Protein AF-A0A961X3L5-F1 (afdb_monomer)

Structure (mmCIF, N/CA/C/O backbone):
data_AF-A0A961X3L5-F1
#
_entry.id   AF-A0A961X3L5-F1
#
loop_
_atom_site.group_PDB
_atom_site.id
_atom_site.type_symbol
_atom_site.label_atom_id
_atom_site.label_alt_id
_atom_site.label_comp_id
_atom_site.label_asym_id
_atom_site.label_entity_id
_atom_site.label_seq_id
_atom_site.pdbx_PDB_ins_code
_atom_site.Cartn_x
_atom_site.Cartn_y
_atom_site.Cartn_z
_atom_site.occupancy
_atom_site.B_iso_or_equiv
_atom_site.auth_seq_id
_atom_site.auth_comp_id
_atom_site.auth_asym_id
_atom_site.auth_atom_id
_atom_site.pdbx_PDB_model_num
ATOM 1 N N . THR A 1 1 ? 12.784 -0.001 -4.210 1.00 77.38 1 THR A N 1
ATOM 2 C CA . THR A 1 1 ? 12.085 -1.001 -5.033 1.00 77.38 1 THR A CA 1
ATOM 3 C C . THR A 1 1 ? 12.854 -2.295 -5.072 1.00 77.38 1 THR A C 1
ATOM 5 O O . THR A 1 1 ? 12.393 -3.204 -4.420 1.00 77.38 1 THR A O 1
ATOM 8 N N . ASN A 1 2 ? 14.048 -2.369 -5.658 1.00 86.81 2 ASN A N 1
ATOM 9 C CA . ASN A 1 2 ? 14.786 -3.639 -5.799 1.00 86.81 2 ASN A CA 1
ATOM 10 C C . ASN A 1 2 ? 15.061 -4.382 -4.472 1.00 86.81 2 ASN A C 1
ATOM 12 O O . ASN A 1 2 ? 15.000 -5.600 -4.420 1.00 86.81 2 ASN A O 1
ATOM 16 N N . TYR A 1 3 ? 15.298 -3.657 -3.371 1.00 90.94 3 TYR A N 1
ATOM 17 C CA . TYR A 1 3 ? 15.476 -4.277 -2.047 1.00 90.94 3 TYR A CA 1
ATOM 18 C C . TYR A 1 3 ? 14.156 -4.672 -1.359 1.00 90.94 3 TYR A C 1
ATOM 20 O O . TYR A 1 3 ? 14.104 -5.645 -0.618 1.00 90.94 3 TYR A O 1
ATOM 28 N N . THR A 1 4 ? 13.093 -3.887 -1.554 1.00 92.50 4 THR A N 1
ATOM 29 C CA . THR A 1 4 ? 11.835 -4.010 -0.793 1.00 92.50 4 THR A CA 1
ATOM 30 C C . THR A 1 4 ? 10.706 -4.679 -1.570 1.00 92.50 4 THR A C 1
ATOM 32 O O . THR A 1 4 ? 9.680 -4.992 -0.980 1.00 92.50 4 THR A O 1
ATOM 35 N N . ASN A 1 5 ? 10.864 -4.840 -2.882 1.00 92.25 5 ASN A N 1
ATOM 36 C CA . ASN A 1 5 ? 9.863 -5.315 -3.837 1.00 92.25 5 ASN A CA 1
ATOM 37 C C . ASN A 1 5 ? 8.548 -4.516 -3.854 1.00 92.25 5 ASN A C 1
ATOM 39 O O . ASN A 1 5 ? 7.511 -5.031 -4.244 1.00 92.25 5 ASN A O 1
ATOM 43 N N . TYR A 1 6 ? 8.588 -3.232 -3.480 1.00 95.88 6 TYR A N 1
A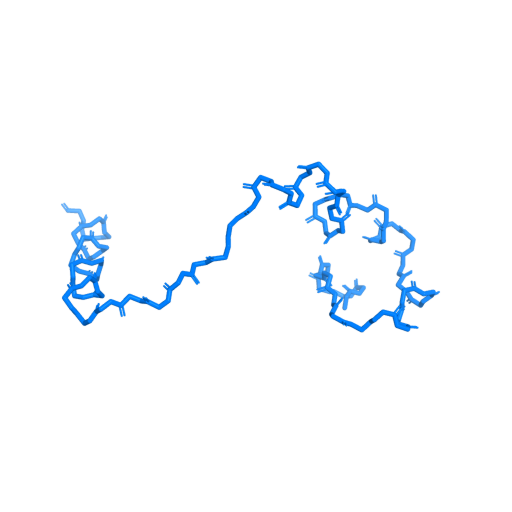TOM 44 C CA . TYR A 1 6 ? 7.462 -2.308 -3.669 1.00 95.88 6 TYR A CA 1
ATOM 45 C C . TYR A 1 6 ? 7.655 -1.430 -4.903 1.00 95.88 6 TYR A C 1
ATOM 47 O O . TYR A 1 6 ? 8.725 -0.822 -5.080 1.00 95.88 6 TYR A O 1
ATOM 55 N N . ALA A 1 7 ? 6.590 -1.280 -5.695 1.00 95.56 7 ALA A N 1
ATOM 56 C CA . ALA A 1 7 ? 6.520 -0.252 -6.721 1.00 95.56 7 ALA A CA 1
ATOM 57 C C . ALA A 1 7 ? 6.668 1.136 -6.093 1.00 95.56 7 ALA A C 1
ATOM 59 O O . ALA A 1 7 ? 6.168 1.420 -5.004 1.00 95.56 7 ALA A O 1
ATOM 60 N N . ASN A 1 8 ? 7.391 2.007 -6.789 1.00 95.06 8 ASN A N 1
ATOM 61 C CA . ASN A 1 8 ? 7.572 3.394 -6.384 1.00 95.06 8 ASN A CA 1
ATOM 62 C C . ASN A 1 8 ? 6.815 4.340 -7.332 1.00 95.06 8 ASN A C 1
ATOM 64 O O . ASN A 1 8 ? 6.527 3.990 -8.475 1.00 95.06 8 ASN A O 1
ATOM 68 N N . GLY A 1 9 ? 6.529 5.557 -6.859 1.00 94.06 9 GLY A N 1
ATOM 69 C CA . GLY A 1 9 ? 5.803 6.581 -7.621 1.00 94.06 9 GLY A CA 1
ATOM 70 C C . GLY A 1 9 ? 6.647 7.400 -8.608 1.00 94.06 9 GLY A C 1
ATOM 71 O O . GLY A 1 9 ? 6.130 8.343 -9.199 1.00 94.06 9 GLY A O 1
ATOM 72 N N . ASN A 1 10 ? 7.937 7.095 -8.789 1.00 96.19 10 ASN A N 1
ATOM 73 C CA . ASN A 1 10 ? 8.815 7.823 -9.704 1.00 96.19 10 ASN A CA 1
ATOM 74 C C . ASN A 1 10 ? 8.864 7.133 -11.075 1.00 96.19 10 ASN A C 1
ATOM 76 O O . ASN A 1 10 ? 9.587 6.153 -11.270 1.00 96.19 10 ASN A O 1
ATOM 80 N N . ALA A 1 11 ? 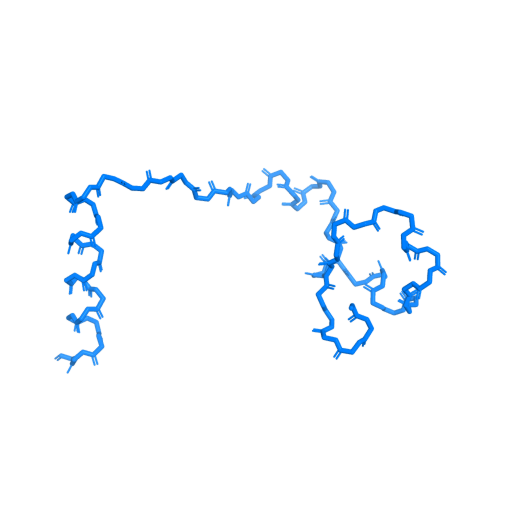8.152 7.693 -12.054 1.00 94.50 11 ALA A N 1
ATOM 81 C CA . ALA A 1 11 ? 8.102 7.158 -13.415 1.00 94.50 11 ALA A CA 1
ATOM 82 C C . ALA A 1 11 ? 9.479 7.106 -14.106 1.00 94.50 11 ALA A C 1
ATOM 84 O O . ALA A 1 11 ? 9.757 6.151 -14.830 1.00 94.50 11 ALA A O 1
ATOM 85 N N . ALA A 1 12 ? 10.360 8.078 -13.844 1.00 96.12 12 ALA A N 1
ATOM 86 C CA . ALA A 1 12 ? 11.703 8.120 -14.425 1.00 96.12 12 ALA A CA 1
ATOM 87 C C . ALA 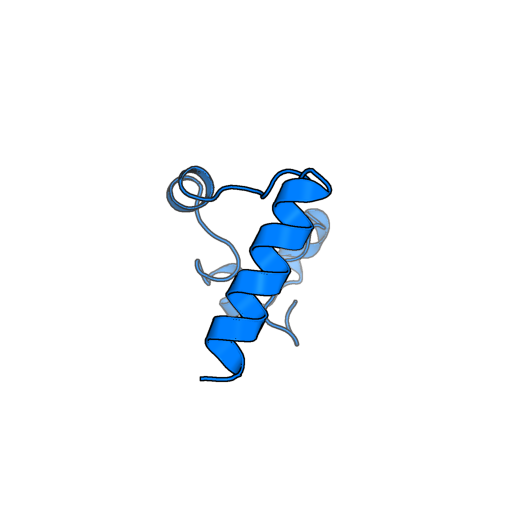A 1 12 ? 12.632 7.029 -13.865 1.00 96.12 12 ALA A C 1
ATOM 89 O O . ALA A 1 12 ? 13.688 6.774 -14.436 1.00 96.12 12 ALA A O 1
ATOM 90 N N . SER A 1 13 ? 12.247 6.370 -12.764 1.00 95.44 13 SER A N 1
ATOM 91 C CA . SER A 1 13 ? 13.045 5.298 -12.164 1.00 95.44 13 SER A CA 1
ATOM 92 C C . SER A 1 13 ? 12.900 3.945 -12.866 1.00 95.44 13 SER A C 1
ATOM 94 O O . SER A 1 13 ? 13.754 3.086 -12.671 1.00 95.44 13 SER A O 1
ATOM 96 N N . LYS A 1 14 ? 11.849 3.746 -13.683 1.00 93.19 14 LYS A N 1
ATOM 97 C CA . LYS A 1 14 ? 11.511 2.445 -14.292 1.00 93.19 14 LYS A CA 1
ATOM 98 C C . LYS A 1 14 ? 12.685 1.748 -15.002 1.00 93.19 14 LYS A C 1
ATOM 100 O O . LYS A 1 14 ? 12.833 0.553 -14.782 1.00 93.19 14 LYS A O 1
ATOM 105 N N . PRO A 1 15 ? 13.552 2.439 -15.772 1.00 95.81 15 PRO A N 1
ATOM 106 C CA . PRO A 1 15 ? 14.691 1.793 -16.433 1.00 95.81 15 PRO A CA 1
ATOM 107 C C . PRO A 1 15 ? 15.777 1.267 -15.480 1.00 95.81 15 PRO A C 1
ATOM 109 O O . PRO A 1 15 ? 16.662 0.544 -15.920 1.00 95.81 15 PRO A O 1
ATOM 112 N N . PHE A 1 16 ? 15.744 1.656 -14.201 1.00 95.94 16 PHE A N 1
ATOM 113 C CA . PHE A 1 16 ? 16.720 1.265 -13.176 1.00 95.94 16 PHE A CA 1
ATOM 114 C C . PHE A 1 16 ? 16.169 0.223 -12.189 1.00 95.94 16 PHE A C 1
ATOM 116 O O . PHE A 1 16 ? 16.864 -0.171 -11.252 1.00 95.94 16 PHE A O 1
ATOM 123 N N . VAL A 1 17 ? 14.907 -0.183 -12.349 1.00 96.31 17 VAL A N 1
ATOM 124 C CA . VAL A 1 17 ? 14.293 -1.241 -11.542 1.00 96.31 17 VAL A CA 1
ATOM 125 C C . VAL A 1 17 ? 14.725 -2.593 -12.104 1.00 96.31 17 VAL A C 1
ATOM 127 O O . VAL A 1 17 ? 14.769 -2.761 -13.320 1.00 96.31 17 VAL A O 1
ATOM 130 N N . ASP A 1 18 ? 15.034 -3.551 -11.227 1.00 97.12 18 ASP A N 1
ATOM 131 C CA . ASP A 1 18 ? 15.382 -4.909 -11.655 1.00 97.12 18 ASP A CA 1
ATOM 132 C C . ASP A 1 18 ? 14.244 -5.500 -12.496 1.00 97.12 18 ASP A C 1
ATOM 134 O O . ASP A 1 18 ? 13.075 -5.421 -12.115 1.00 97.12 18 ASP A O 1
ATOM 138 N N . GLU A 1 19 ? 14.578 -6.122 -13.627 1.00 95.31 19 GLU A N 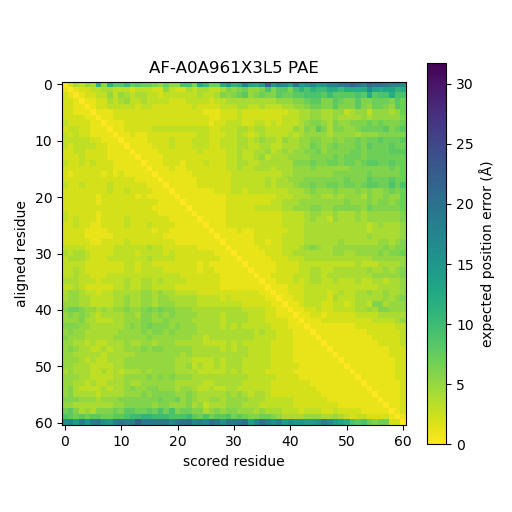1
ATOM 139 C CA . GLU A 1 19 ? 13.591 -6.597 -14.606 1.00 95.31 19 GLU A CA 1
ATOM 140 C C . GLU A 1 19 ? 12.577 -7.569 -13.989 1.00 95.31 19 GLU A C 1
ATOM 142 O O . GLU A 1 19 ? 11.381 -7.452 -14.237 1.00 95.31 19 GLU A O 1
ATOM 147 N N . ALA A 1 20 ? 13.036 -8.461 -13.105 1.00 95.38 20 ALA A N 1
ATOM 148 C CA . ALA A 1 20 ? 12.169 -9.397 -12.392 1.00 95.38 20 ALA A CA 1
ATOM 149 C C . ALA A 1 20 ? 11.139 -8.694 -11.487 1.00 95.38 20 ALA A C 1
ATOM 151 O O . ALA A 1 20 ? 10.027 -9.187 -11.340 1.00 95.38 20 ALA A O 1
ATOM 152 N N . VAL A 1 21 ? 11.487 -7.539 -10.908 1.00 95.50 21 VAL A N 1
ATOM 153 C CA . VAL A 1 21 ? 10.576 -6.742 -10.070 1.00 95.50 21 VAL A CA 1
ATOM 154 C C . VAL A 1 21 ? 9.633 -5.913 -10.937 1.00 95.50 21 VAL A C 1
ATOM 156 O O . VAL A 1 21 ? 8.460 -5.770 -10.609 1.00 95.50 21 VAL A O 1
ATOM 159 N N . LEU A 1 22 ? 10.130 -5.364 -12.050 1.00 95.44 22 LEU A N 1
ATOM 160 C CA . LEU A 1 22 ? 9.317 -4.575 -12.976 1.00 95.44 22 LEU A CA 1
ATOM 161 C C . LEU A 1 22 ? 8.285 -5.436 -13.725 1.00 95.44 22 LEU A C 1
ATOM 163 O O . LEU A 1 22 ? 7.213 -4.936 -14.055 1.00 95.44 22 LEU A O 1
ATOM 167 N N . ALA A 1 23 ? 8.609 -6.705 -13.985 1.00 95.62 23 ALA A N 1
ATOM 168 C CA . ALA A 1 23 ? 7.742 -7.664 -14.665 1.00 95.62 23 ALA A CA 1
ATOM 169 C C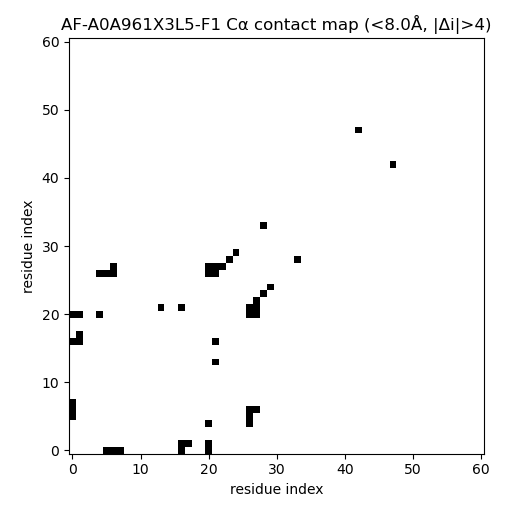 . ALA A 1 23 ? 6.735 -8.371 -13.738 1.00 95.62 23 ALA A C 1
ATOM 171 O O . ALA A 1 23 ? 5.858 -9.072 -14.240 1.00 95.62 23 ALA A O 1
ATOM 172 N N . ASP A 1 24 ? 6.843 -8.216 -12.413 1.00 96.81 24 ASP A N 1
ATOM 173 C CA . ASP A 1 24 ? 5.923 -8.842 -11.461 1.00 96.81 24 ASP A CA 1
ATOM 174 C C . ASP A 1 24 ? 4.587 -8.067 -11.396 1.00 96.81 24 ASP A C 1
ATOM 176 O O . ASP A 1 24 ? 4.561 -6.938 -10.890 1.00 96.81 24 ASP A O 1
ATOM 180 N N . PRO A 1 25 ? 3.458 -8.653 -11.845 1.00 96.12 25 PRO A N 1
ATOM 181 C CA . PRO A 1 25 ? 2.156 -7.988 -11.830 1.00 96.12 25 PRO A CA 1
ATOM 182 C C . PRO A 1 25 ? 1.594 -7.771 -10.417 1.00 96.12 25 PRO A C 1
ATOM 184 O O . PRO A 1 25 ? 0.677 -6.972 -10.245 1.00 96.12 25 PRO A O 1
ATOM 187 N N . ALA A 1 26 ? 2.119 -8.444 -9.388 1.00 95.38 26 ALA A N 1
ATOM 188 C CA . ALA A 1 26 ? 1.764 -8.147 -8.002 1.00 95.38 26 ALA A CA 1
ATOM 189 C C . ALA A 1 26 ? 2.439 -6.859 -7.497 1.00 95.38 26 ALA A C 1
ATOM 191 O O . ALA A 1 26 ? 1.926 -6.216 -6.580 1.00 95.38 26 ALA A O 1
ATOM 192 N N . VAL A 1 27 ? 3.568 -6.465 -8.102 1.00 96.31 27 VAL A N 1
ATOM 193 C CA . VAL A 1 27 ? 4.312 -5.241 -7.765 1.00 96.31 27 VAL A CA 1
ATOM 194 C C . VAL A 1 27 ? 3.911 -4.085 -8.680 1.00 96.31 27 VAL A C 1
ATOM 196 O O . VAL A 1 27 ? 3.595 -3.003 -8.186 1.00 96.31 27 VAL A O 1
ATOM 199 N N . TYR A 1 28 ? 3.891 -4.309 -9.996 1.00 96.06 28 TYR A N 1
ATOM 200 C CA . TYR A 1 28 ? 3.434 -3.366 -11.021 1.00 96.06 28 TYR A CA 1
ATOM 201 C C . TYR A 1 28 ? 2.215 -3.949 -11.759 1.00 96.06 28 TYR A C 1
ATOM 203 O O . TYR A 1 28 ? 2.375 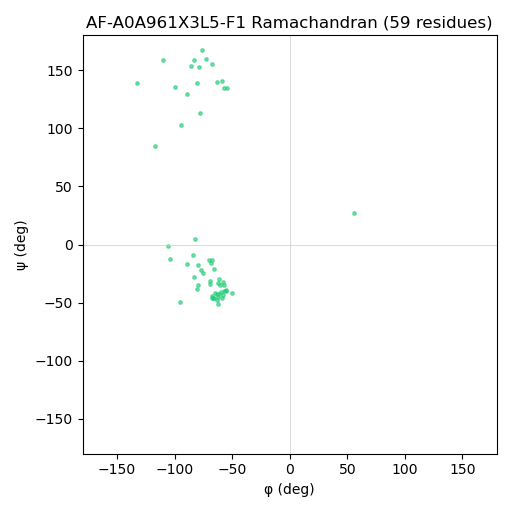-4.555 -12.820 1.00 96.06 28 TYR A O 1
ATOM 211 N N . PRO A 1 29 ? 0.993 -3.777 -11.219 1.00 97.00 29 PRO A N 1
ATOM 212 C CA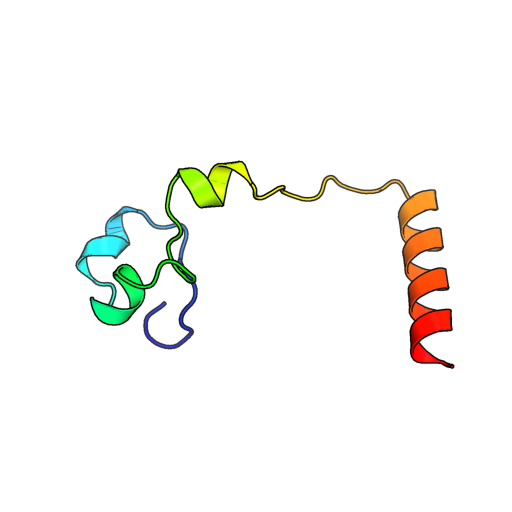 . PRO A 1 29 ? -0.206 -4.381 -11.790 1.00 97.00 29 PRO A CA 1
ATOM 213 C C . PRO A 1 29 ? -0.578 -3.806 -13.154 1.00 97.00 29 PRO A C 1
ATOM 215 O O . PRO A 1 29 ? -0.269 -2.656 -13.473 1.00 97.00 29 PRO A O 1
ATOM 218 N N . ASP A 1 30 ? -1.299 -4.606 -13.936 1.00 96.19 30 ASP A N 1
ATOM 219 C CA . ASP A 1 30 ? -1.872 -4.175 -15.205 1.00 96.19 30 ASP A CA 1
ATOM 220 C C . ASP A 1 30 ? -3.125 -3.298 -15.017 1.00 96.19 30 ASP A C 1
ATOM 222 O O . ASP A 1 30 ? -3.728 -3.215 -13.942 1.00 96.19 30 ASP A O 1
ATOM 226 N N . ASP A 1 31 ? -3.551 -2.644 -16.098 1.00 96.75 31 ASP A N 1
ATOM 227 C CA . ASP A 1 31 ? -4.703 -1.739 -16.075 1.00 96.75 31 ASP A CA 1
ATOM 228 C C . ASP A 1 31 ? -6.011 -2.447 -15.690 1.00 96.75 31 ASP A C 1
ATOM 230 O O . ASP A 1 31 ? -6.917 -1.820 -15.136 1.00 96.75 31 ASP A O 1
ATOM 234 N N . ALA A 1 32 ? -6.143 -3.740 -16.004 1.00 97.50 32 ALA A N 1
ATOM 235 C CA . ALA A 1 32 ? -7.313 -4.531 -15.637 1.00 97.50 32 ALA A CA 1
ATOM 236 C C . ALA A 1 32 ? -7.382 -4.728 -14.118 1.00 97.50 32 ALA A C 1
ATOM 238 O O . ALA A 1 32 ? -8.437 -4.507 -13.523 1.00 97.50 32 ALA A O 1
ATOM 239 N N . THR A 1 33 ? -6.253 -5.055 -13.489 1.00 97.31 33 THR A N 1
ATOM 240 C CA . THR A 1 33 ? -6.126 -5.203 -12.039 1.00 97.31 33 THR A CA 1
ATOM 241 C C . THR A 1 33 ? -6.321 -3.864 -11.342 1.00 97.31 33 THR A C 1
ATOM 243 O O . THR A 1 33 ? -7.116 -3.782 -10.409 1.00 97.31 33 THR A O 1
ATOM 246 N N . ILE A 1 34 ? -5.685 -2.788 -11.826 1.00 96.56 34 ILE A N 1
ATOM 247 C CA . ILE A 1 34 ? -5.815 -1.438 -11.248 1.00 96.56 34 ILE A CA 1
ATOM 248 C C . ILE A 1 34 ? -7.283 -0.996 -11.177 1.00 96.56 34 ILE A C 1
ATOM 250 O O . ILE A 1 34 ? -7.694 -0.414 -10.176 1.00 96.56 34 ILE A O 1
ATOM 254 N N . LYS A 1 35 ? -8.099 -1.310 -12.192 1.00 97.62 35 LYS A N 1
ATOM 255 C CA . LYS A 1 35 ? -9.534 -0.963 -12.221 1.00 97.62 35 LYS A CA 1
ATOM 256 C C . LYS A 1 35 ? -10.373 -1.667 -11.152 1.00 97.62 35 LYS A C 1
ATOM 258 O O . LYS A 1 35 ? -11.470 -1.198 -10.859 1.00 97.62 35 LYS A O 1
ATOM 263 N N . LEU A 1 36 ? -9.893 -2.780 -10.603 1.00 97.31 36 LEU A N 1
ATOM 264 C CA . LEU A 1 36 ? -10.565 -3.515 -9.528 1.00 97.31 36 LEU A CA 1
ATOM 265 C C . LEU A 1 36 ? -10.157 -3.016 -8.135 1.00 97.31 36 LEU A C 1
ATOM 267 O O . LEU A 1 36 ? -10.835 -3.319 -7.152 1.00 97.31 36 LEU A O 1
ATOM 271 N N . LEU A 1 37 ? -9.055 -2.269 -8.035 1.00 97.25 37 LEU A N 1
ATOM 272 C CA . LEU A 1 37 ? -8.574 -1.722 -6.774 1.00 97.25 37 LEU A CA 1
ATOM 273 C C . LEU A 1 37 ? -9.372 -0.476 -6.382 1.00 97.25 37 LEU A C 1
ATOM 275 O O . LEU A 1 37 ? -9.880 0.270 -7.218 1.00 97.25 37 LEU A O 1
ATOM 279 N N . TRP A 1 38 ? -9.440 -0.218 -5.079 1.00 96.62 38 TRP A N 1
ATOM 280 C CA . TRP A 1 38 ? -10.055 0.984 -4.532 1.00 96.62 38 TRP A CA 1
ATOM 281 C C . TRP A 1 38 ? -9.135 1.608 -3.486 1.00 96.62 38 TRP A C 1
ATOM 283 O O . TRP A 1 38 ? -8.518 0.911 -2.681 1.00 96.62 38 TRP A O 1
ATOM 293 N N . ALA A 1 39 ? -9.044 2.937 -3.502 1.00 95.69 39 ALA A N 1
ATOM 294 C CA . ALA A 1 39 ? -8.360 3.688 -2.459 1.00 95.69 39 ALA A CA 1
ATOM 295 C C . ALA A 1 39 ? -9.363 4.029 -1.344 1.00 95.69 39 ALA A C 1
ATOM 297 O O . ALA A 1 39 ? -10.443 4.556 -1.646 1.00 95.69 39 ALA A O 1
ATOM 298 N N . PRO A 1 40 ? -9.045 3.753 -0.067 1.00 95.00 40 PRO A N 1
ATOM 299 C CA . PRO A 1 40 ? -9.930 4.104 1.031 1.00 95.00 40 PRO A CA 1
ATOM 300 C C . PRO A 1 40 ? -10.104 5.618 1.139 1.00 95.00 40 PRO A C 1
ATOM 302 O O . PRO A 1 40 ? -9.160 6.391 0.976 1.00 95.00 40 PRO A O 1
ATOM 305 N N . LYS A 1 41 ? -11.339 6.037 1.419 1.00 96.12 41 LYS A N 1
ATOM 306 C CA . LYS A 1 41 ? -11.655 7.427 1.759 1.00 96.12 41 LYS A CA 1
ATOM 307 C C . LYS A 1 41 ? -11.448 7.644 3.261 1.00 96.12 41 LYS A C 1
ATOM 309 O O . LYS A 1 41 ? -11.606 6.686 4.017 1.00 96.12 41 LYS A O 1
ATOM 314 N N . PRO A 1 42 ? -11.150 8.879 3.698 1.00 97.19 42 PRO A N 1
ATOM 315 C CA . PRO A 1 42 ? -11.146 9.208 5.117 1.00 97.19 42 PRO A CA 1
ATOM 316 C C . PRO A 1 42 ? -12.489 8.851 5.759 1.00 97.19 42 PRO A C 1
ATOM 318 O O . PRO A 1 42 ? -13.546 9.143 5.192 1.00 97.19 42 PRO A O 1
ATOM 321 N N . PHE A 1 43 ? -12.436 8.218 6.925 1.00 97.50 43 PHE A N 1
ATOM 322 C CA . PHE A 1 43 ? -13.614 7.880 7.710 1.00 97.50 43 PHE A CA 1
ATOM 323 C C . PHE A 1 43 ? -14.071 9.071 8.559 1.00 97.50 43 PHE A C 1
ATOM 325 O O . PHE A 1 43 ? -13.306 9.996 8.832 1.00 97.50 43 PHE A O 1
ATOM 332 N N . SER A 1 44 ? -15.342 9.065 8.967 1.00 98.38 44 SER A N 1
ATOM 333 C CA . SER A 1 44 ? -15.796 9.940 10.049 1.00 98.38 44 SER A CA 1
ATOM 334 C C . SER A 1 44 ? -15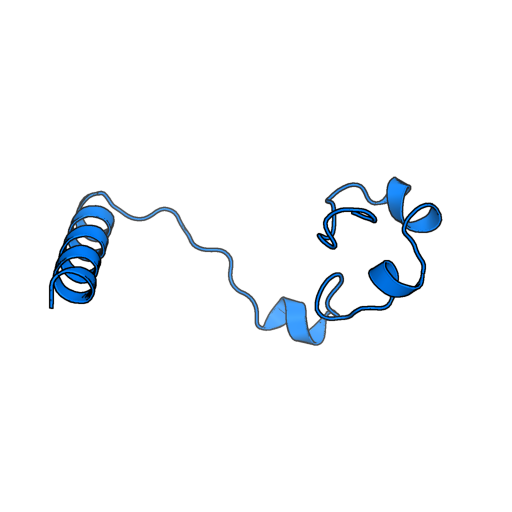.276 9.430 11.395 1.00 98.38 44 SER A C 1
ATOM 336 O O . SER A 1 44 ? -15.000 8.241 11.555 1.00 98.38 44 SER A O 1
ATOM 338 N N . GLU A 1 45 ? -15.233 10.292 12.411 1.00 98.50 45 GLU A N 1
ATOM 339 C CA . GLU A 1 45 ? -14.823 9.862 13.755 1.00 98.50 45 GLU A CA 1
ATOM 340 C C . GLU A 1 45 ? -15.696 8.723 14.314 1.00 98.50 45 GLU A C 1
ATOM 342 O O . GLU A 1 45 ? -15.236 7.891 15.096 1.00 98.50 45 GLU A O 1
ATOM 347 N N . GLU A 1 46 ? -16.981 8.688 13.948 1.00 98.44 46 GLU A N 1
ATOM 348 C CA . GLU A 1 46 ? -17.886 7.609 14.343 1.00 98.44 46 GLU A CA 1
ATOM 349 C C . GLU A 1 46 ? -17.470 6.276 13.714 1.00 98.44 46 GLU A C 1
ATOM 351 O O . GLU A 1 46 ? -17.384 5.268 14.421 1.00 98.44 46 GLU A O 1
ATOM 356 N N . GLN A 1 47 ? -17.156 6.289 12.417 1.00 98.38 47 GLN A N 1
ATOM 357 C CA . GLN A 1 47 ? -16.684 5.120 11.679 1.00 98.38 47 GLN A CA 1
ATOM 358 C C . GLN A 1 47 ? -15.336 4.620 12.218 1.00 98.38 47 GLN A C 1
ATOM 360 O O . GLN A 1 47 ? -15.189 3.419 12.438 1.00 98.38 47 GLN A O 1
ATOM 365 N N . ASP A 1 48 ? -14.396 5.515 12.531 1.00 98.44 48 ASP A N 1
ATOM 366 C CA . ASP A 1 48 ? -13.100 5.149 13.124 1.00 98.44 48 ASP A CA 1
ATOM 367 C C . ASP A 1 48 ? -13.250 4.470 14.491 1.00 98.44 48 ASP A C 1
ATOM 369 O O . ASP A 1 48 ? -12.603 3.454 14.781 1.00 98.44 48 ASP A O 1
ATOM 373 N N . ARG A 1 49 ? -14.140 4.993 15.347 1.00 98.44 49 ARG A N 1
ATOM 374 C CA . ARG A 1 49 ? -14.440 4.373 16.646 1.00 98.44 49 ARG A CA 1
ATOM 375 C C . ARG A 1 49 ? -15.088 3.003 16.476 1.00 98.44 49 ARG A C 1
ATOM 377 O O . ARG A 1 49 ? -14.753 2.086 17.225 1.00 98.44 49 ARG A O 1
ATOM 384 N N . ALA A 1 50 ? -16.014 2.859 15.528 1.00 98.38 50 ALA A N 1
ATOM 385 C CA . ALA A 1 50 ? -16.661 1.582 15.239 1.00 98.38 50 ALA A CA 1
ATOM 386 C C . ALA A 1 50 ? -15.648 0.537 14.744 1.00 98.38 50 ALA A C 1
ATOM 388 O O . ALA A 1 50 ? -15.597 -0.563 15.293 1.00 98.38 50 ALA A O 1
ATOM 389 N N . LEU A 1 51 ? -14.789 0.910 13.788 1.00 97.94 51 LEU A N 1
ATOM 390 C CA . LEU A 1 51 ? -13.724 0.055 13.264 1.00 97.94 51 LEU A CA 1
ATOM 391 C C . LEU A 1 51 ? -12.763 -0.387 14.373 1.00 97.94 51 LEU A C 1
ATOM 393 O O . LEU A 1 51 ? -12.442 -1.568 14.488 1.00 97.94 51 LEU A O 1
ATOM 397 N N . THR A 1 52 ? -12.346 0.552 15.227 1.00 98.06 52 THR A N 1
ATOM 398 C CA . THR A 1 52 ? -11.430 0.264 16.336 1.00 98.06 52 THR A CA 1
ATOM 399 C C . THR A 1 52 ? -12.032 -0.726 17.330 1.00 98.06 52 THR A C 1
ATOM 401 O O . THR A 1 52 ? -11.342 -1.659 17.730 1.00 98.06 52 THR A O 1
ATOM 404 N N . ARG A 1 53 ? -13.305 -0.559 17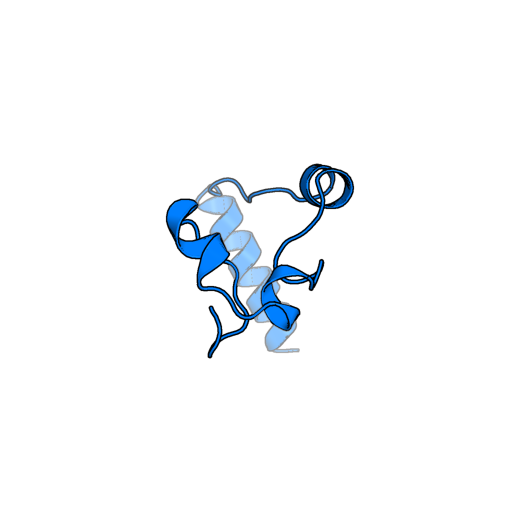.721 1.00 97.94 53 ARG A N 1
ATOM 405 C CA . ARG A 1 53 ? -13.984 -1.488 18.646 1.00 97.94 53 ARG A CA 1
ATOM 406 C C . ARG A 1 53 ? -14.087 -2.887 18.055 1.00 97.94 53 ARG A C 1
ATOM 408 O O . ARG A 1 53 ? -13.596 -3.822 18.674 1.00 97.94 53 ARG A O 1
ATOM 415 N N . ALA A 1 54 ? -14.600 -2.996 16.827 1.00 98.00 54 ALA A N 1
ATOM 416 C CA . ALA A 1 54 ? -14.699 -4.275 16.130 1.00 98.00 54 ALA A CA 1
ATOM 417 C C . ALA A 1 54 ? -13.335 -4.978 16.043 1.00 98.00 54 ALA A C 1
ATOM 419 O O . ALA A 1 54 ? -13.234 -6.181 16.255 1.00 98.00 54 ALA A O 1
ATOM 420 N N . TRP A 1 55 ? -12.262 -4.224 15.787 1.00 98.12 55 TRP A N 1
ATOM 421 C CA . TRP A 1 55 ? -10.915 -4.784 15.738 1.00 98.12 55 TRP A CA 1
ATOM 422 C C . TRP A 1 55 ? -10.382 -5.240 17.100 1.00 98.12 55 TRP A C 1
ATOM 424 O O . TRP A 1 55 ? -9.625 -6.207 17.158 1.00 98.12 55 TRP A O 1
ATOM 434 N N . GLN A 1 56 ? -10.733 -4.561 18.195 1.00 98.06 56 GLN A N 1
ATOM 435 C CA . GLN A 1 56 ? -10.362 -5.033 19.531 1.00 98.06 56 GLN A CA 1
ATOM 436 C C . GLN A 1 56 ? -11.095 -6.325 19.875 1.00 98.06 56 GLN A C 1
ATOM 438 O O . GLN A 1 56 ? -10.418 -7.267 20.269 1.00 98.06 56 GLN A O 1
ATOM 443 N N . ASP A 1 57 ? -12.404 -6.393 19.623 1.00 97.50 57 ASP A N 1
ATOM 444 C CA . ASP A 1 57 ? -13.207 -7.598 19.858 1.00 97.50 57 ASP A CA 1
ATOM 445 C C . ASP A 1 57 ? -12.651 -8.795 19.061 1.00 97.50 57 ASP A C 1
ATOM 447 O O . ASP A 1 57 ? -12.460 -9.881 19.598 1.00 97.50 57 ASP A O 1
ATOM 451 N N . ILE A 1 58 ? -12.283 -8.588 17.787 1.00 97.50 58 ILE A N 1
ATOM 452 C CA . ILE A 1 58 ? -11.655 -9.631 16.952 1.00 97.50 58 ILE A CA 1
ATOM 453 C C . ILE A 1 58 ? -10.332 -10.129 17.555 1.00 97.50 58 ILE A C 1
ATOM 455 O O . ILE A 1 58 ? -10.029 -11.319 17.487 1.00 97.50 58 ILE A O 1
ATOM 459 N N . LYS A 1 59 ? -9.509 -9.227 18.100 1.00 97.19 59 LYS A N 1
ATOM 460 C CA . LYS A 1 59 ? -8.175 -9.574 18.613 1.00 97.19 59 LYS A CA 1
ATOM 461 C C . LYS A 1 59 ? -8.191 -10.133 20.031 1.00 97.19 59 LYS A C 1
ATOM 463 O O . LYS A 1 59 ? -7.247 -10.835 20.387 1.00 97.19 59 LYS A O 1
ATOM 468 N N . SER A 1 60 ? -9.173 -9.768 20.853 1.00 94.81 60 SER A N 1
ATOM 469 C CA . SER A 1 60 ? -9.261 -10.230 22.239 1.00 94.81 60 SER A CA 1
ATOM 470 C C . SER A 1 60 ? -9.782 -11.659 22.363 1.00 94.81 60 SER A C 1
ATOM 472 O O . SER A 1 60 ? -9.489 -12.298 23.374 1.00 94.81 60 SER A O 1
ATOM 474 N N . GLY A 1 61 ? -10.503 -12.152 21.346 1.00 74.12 61 GLY A N 1
ATOM 475 C CA . GLY A 1 61 ? -11.351 -13.343 21.466 1.00 74.12 61 GLY A CA 1
ATOM 476 C C . GLY A 1 61 ? -12.575 -13.063 22.327 1.00 74.12 61 GLY A C 1
ATOM 477 O O . GLY A 1 61 ? -13.139 -14.057 22.833 1.00 74.12 61 GLY A O 1
#

Mean predicted aligned error: 3.65 Å

Nearest PDB structures (foldseek):
  7oyv-assembly2_B  TM=9.723E-01  e=1.298E-02  Escherichia coli
  8at0-assembly2_B  TM=9.593E-01  e=1.210E-02  Escherichia coli K-12
  7oys-assembly1_A  TM=9.458E-01  e=1.492E-02  Escherichia coli
  3ttn-assembly2_B  TM=9.600E-01  e=4.560E-02  Pseudomonas aeruginosa
  4eqb-assembly2_B  TM=7.741E-01  e=1.212E-01  Streptococcus pneumoniae TCH8431/19A

Sequence (61 aa):
TNYTNYANGNAASKPFVDEAVLADPAVYPDDATIKLLWAPKPFSEEQDRALTRAWQDIKSG

Solvent-accessible surface area (backbone atoms only — not comparable to full-atom values): 3986 Å² total; per-residue (Å²): 75,81,89,73,64,45,70,73,93,56,76,89,47,58,90,77,46,49,66,75,56,62,68,29,53,93,42,49,58,51,74,74,58,55,72,73,58,80,81,86,73,90,71,53,74,68,54,51,52,51,54,51,50,56,52,47,55,68,71,74,108

Radius of gyration: 17.72 Å; Cα contacts (8 Å, |Δi|>4): 24; chains: 1; bounding box: 35×23×39 Å

Foldseek 3Di:
DQVPLADDPDPVCLVVHDPVSSPDCVRVNDPVVVVVDDDDDDDDPVVVVVVVVVVVVVVVD

pLDDT: mean 95.55, std 4.17, range [74.12, 98.5]

Secondary structure (DSSP, 8-state):
-TTT----S-GGGGGGS-HHHHT-TTTS--HHHHTT--PPPPPPHHHHHHHHHHHHHHHH-